Protein AF-A0A2S7U8T6-F1 (afdb_monomer_lite)

Sequence (121 aa):
MKNLSIYFSLLLTSIAVSSCSTDFPRQEVNTENLSGFIEGGNAGGIYGDAGLKITNDSIQMTDWPVSRLTTSLDILLDTTLIDKTSFTDFYTIQIENKGSLKQREFIDSLVIVLSDKGLIK

Secondary structure (DSSP, 8-state):
-HHHHHHHHHHHHHHHT---B-----EEEE-SSEEEEEEE-BTTS-TTT-EEEE-SSEEEEEEE-HHHHHHHHHHHHTS-PPB-S-TT--EEEEEEE-S---HHHHHHHHHHHHHHTTSB-

Radius of gyration: 18.14 Å; chains: 1; bounding box: 53×30×48 Å

Organism: NCBI:txid1217969

pLDDT: mean 82.95, std 14.24, range [48.56, 96.62]

Structure (mmCIF, N/CA/C/O backbone):
data_AF-A0A2S7U8T6-F1
#
_entry.id   AF-A0A2S7U8T6-F1
#
loop_
_atom_site.group_PDB
_atom_site.id
_atom_site.type_symbol
_atom_site.label_atom_id
_atom_site.label_alt_id
_atom_site.label_comp_id
_atom_site.label_asym_id
_atom_site.label_entity_id
_atom_site.label_seq_id
_atom_site.pdbx_PDB_ins_code
_atom_site.Cartn_x
_atom_site.Cartn_y
_atom_site.Cartn_z
_atom_site.occupancy
_atom_site.B_iso_or_equiv
_atom_site.auth_seq_id
_atom_site.auth_comp_id
_atom_site.auth_asym_id
_atom_site.auth_atom_id
_atom_site.pdbx_PDB_model_num
ATOM 1 N N . MET A 1 1 ? 35.024 20.871 -33.072 1.00 54.72 1 MET A N 1
ATOM 2 C CA . MET A 1 1 ? 33.579 20.569 -33.228 1.00 54.72 1 MET A CA 1
ATOM 3 C C . MET A 1 1 ? 33.204 19.113 -32.915 1.00 54.72 1 MET A C 1
ATOM 5 O O . MET A 1 1 ? 32.151 18.922 -32.329 1.00 54.72 1 MET A O 1
ATOM 9 N N . LYS A 1 2 ? 34.038 18.093 -33.203 1.00 52.94 2 LYS A N 1
ATOM 10 C CA . LYS A 1 2 ? 33.730 16.674 -32.886 1.00 52.94 2 LYS A CA 1
ATOM 11 C C . LYS A 1 2 ? 33.482 16.385 -31.394 1.00 52.94 2 LYS A C 1
ATOM 13 O O . LYS A 1 2 ? 32.538 15.682 -31.066 1.00 52.94 2 LYS A O 1
ATOM 18 N N . ASN A 1 3 ? 34.266 16.985 -30.497 1.00 55.84 3 ASN A N 1
ATOM 19 C CA . ASN A 1 3 ? 34.146 16.718 -29.057 1.00 55.84 3 ASN A CA 1
ATOM 20 C C . ASN A 1 3 ? 32.834 17.266 -28.470 1.00 55.84 3 ASN A C 1
ATOM 22 O O . ASN A 1 3 ? 32.230 16.616 -27.630 1.00 55.84 3 ASN A O 1
ATOM 26 N N . LEU A 1 4 ? 32.346 18.408 -28.969 1.00 57.19 4 LEU A N 1
ATOM 27 C CA . LEU A 1 4 ? 31.086 19.014 -28.523 1.00 57.19 4 LEU A CA 1
ATOM 28 C C . LEU A 1 4 ? 29.877 18.130 -28.872 1.00 57.19 4 LEU A C 1
ATOM 30 O O . LEU A 1 4 ? 28.978 17.983 -28.056 1.00 57.19 4 LEU A O 1
ATOM 34 N N . SER A 1 5 ? 29.900 17.480 -30.042 1.00 58.38 5 SER A N 1
ATOM 35 C CA . SER A 1 5 ? 28.866 16.525 -30.462 1.00 58.38 5 SER A CA 1
ATOM 36 C C . SER A 1 5 ? 28.828 15.276 -29.579 1.00 58.38 5 SER A C 1
ATOM 38 O O . SER A 1 5 ? 27.748 14.753 -29.335 1.00 58.38 5 SER A O 1
ATOM 40 N N . ILE A 1 6 ? 29.981 14.804 -29.089 1.00 65.88 6 ILE A N 1
ATOM 41 C CA . ILE A 1 6 ? 30.063 13.636 -28.197 1.00 65.88 6 ILE A CA 1
ATOM 42 C C . ILE A 1 6 ? 29.489 13.982 -26.821 1.00 65.88 6 ILE A C 1
ATOM 44 O O . ILE A 1 6 ? 28.655 13.238 -26.315 1.00 65.88 6 ILE A O 1
ATOM 48 N N . TYR A 1 7 ? 29.858 15.136 -26.251 1.00 68.31 7 TYR A N 1
ATOM 49 C CA . TYR A 1 7 ? 29.300 15.592 -24.973 1.00 68.31 7 TYR A CA 1
ATOM 50 C C . TYR A 1 7 ? 27.795 15.862 -25.058 1.00 68.31 7 TYR A C 1
ATOM 52 O O . TYR A 1 7 ? 27.060 15.489 -24.151 1.00 68.31 7 TYR A O 1
ATOM 60 N N . PHE A 1 8 ? 27.325 16.449 -26.163 1.00 65.00 8 PHE A N 1
ATOM 61 C CA . PHE A 1 8 ? 25.898 16.695 -26.375 1.00 65.00 8 PHE A CA 1
ATOM 62 C C . PHE A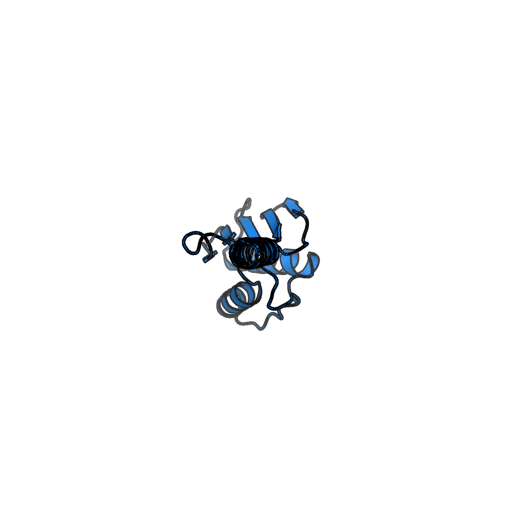 1 8 ? 25.110 15.387 -26.531 1.00 65.00 8 PHE A C 1
ATOM 64 O O . PHE A 1 8 ? 24.022 15.254 -25.978 1.00 65.00 8 PHE A O 1
ATOM 71 N N . SER A 1 9 ? 25.682 14.392 -27.217 1.00 61.59 9 SER A N 1
ATOM 72 C CA . SER A 1 9 ? 25.062 13.072 -27.366 1.00 61.59 9 SER A CA 1
ATOM 73 C C . SER A 1 9 ? 25.037 12.288 -26.047 1.00 61.59 9 SER A C 1
ATOM 75 O O . SER A 1 9 ? 24.034 11.642 -25.763 1.00 61.59 9 SER A O 1
ATOM 77 N N . LEU A 1 10 ? 26.089 12.392 -25.222 1.00 61.69 10 LEU A N 1
ATOM 78 C CA . LEU A 1 10 ? 26.145 11.811 -23.872 1.00 61.69 10 LEU A CA 1
ATOM 79 C C . LEU A 1 10 ? 25.117 12.449 -22.925 1.00 61.69 10 LEU A C 1
ATOM 81 O O . LEU A 1 10 ? 24.438 11.738 -22.181 1.00 61.69 10 LEU A O 1
ATOM 85 N N . LEU A 1 11 ? 24.955 13.774 -22.999 1.00 60.91 11 LEU A N 1
ATOM 86 C CA . LEU A 1 11 ? 23.949 14.514 -22.235 1.00 60.91 11 LEU A CA 1
ATOM 87 C C . LEU A 1 11 ? 22.524 14.087 -22.630 1.00 60.91 11 LEU A C 1
ATOM 89 O O . LEU A 1 11 ? 21.694 13.824 -21.760 1.00 60.91 11 LEU A O 1
ATOM 93 N N . LEU A 1 12 ? 22.253 13.937 -23.933 1.00 58.72 12 LEU A N 1
ATOM 94 C CA . LEU A 1 12 ? 20.948 13.481 -24.423 1.00 58.72 12 LEU A CA 1
ATOM 95 C C . LEU A 1 12 ? 20.634 12.047 -23.977 1.00 58.72 12 LEU A C 1
ATOM 97 O O . LEU A 1 12 ? 19.508 11.769 -23.570 1.00 58.72 12 LEU A O 1
ATOM 101 N N . THR A 1 13 ? 21.627 11.148 -23.994 1.00 58.69 13 THR A N 1
ATOM 102 C CA . THR A 1 13 ? 21.434 9.781 -23.490 1.00 58.69 13 THR A CA 1
ATOM 103 C C . THR A 1 13 ? 21.156 9.751 -21.994 1.00 58.69 13 THR A C 1
ATOM 105 O O . THR A 1 13 ? 20.318 8.964 -21.582 1.00 58.69 13 THR A O 1
ATOM 108 N N . SER A 1 14 ? 21.772 10.623 -21.184 1.00 56.31 14 SER A N 1
ATOM 109 C CA . SER A 1 14 ? 21.514 10.657 -19.736 1.00 56.31 14 SER A CA 1
ATOM 110 C C . SER A 1 14 ? 20.104 11.132 -19.366 1.00 56.31 14 SER A C 1
ATOM 112 O O . SER A 1 14 ? 19.552 10.661 -18.378 1.00 56.31 14 SER A O 1
ATOM 114 N N . ILE A 1 15 ? 19.493 12.002 -20.179 1.00 55.78 15 ILE A N 1
ATOM 115 C CA . ILE A 1 15 ? 18.125 12.504 -19.955 1.00 55.78 15 ILE A CA 1
ATOM 116 C C . ILE A 1 15 ? 17.075 11.444 -20.335 1.00 55.78 15 ILE A C 1
ATOM 118 O O . ILE A 1 15 ? 15.991 11.404 -19.761 1.00 55.78 15 ILE A O 1
ATOM 122 N N . ALA A 1 16 ? 17.391 10.550 -21.276 1.00 52.84 16 ALA A N 1
ATOM 123 C CA . ALA A 1 16 ? 16.471 9.496 -21.703 1.00 52.84 16 ALA A CA 1
ATOM 124 C C . ALA A 1 16 ? 16.346 8.333 -20.696 1.00 52.84 16 ALA A C 1
ATOM 126 O O . ALA A 1 16 ? 15.356 7.609 -20.738 1.00 52.84 16 ALA A O 1
ATOM 127 N N . VAL A 1 17 ? 17.314 8.144 -19.787 1.00 51.72 17 VAL A N 1
ATOM 128 C CA . VAL A 1 17 ? 17.315 7.014 -18.828 1.00 51.72 17 VAL A CA 1
ATOM 129 C C . VAL A 1 17 ? 16.599 7.325 -17.509 1.00 51.72 17 VAL A C 1
ATOM 131 O O . VAL A 1 17 ? 16.409 6.427 -16.697 1.00 51.72 17 VAL A O 1
ATOM 134 N N . SER A 1 18 ? 16.199 8.575 -17.266 1.00 51.91 18 SER A N 1
ATOM 135 C CA . SER A 1 18 ? 15.628 8.999 -15.977 1.00 51.91 18 SER A CA 1
ATOM 136 C C . SER A 1 18 ? 14.106 8.851 -15.868 1.00 51.91 18 SER A C 1
ATOM 138 O O . SER A 1 18 ? 13.536 9.191 -14.837 1.00 51.91 18 SER A O 1
ATOM 140 N N . SER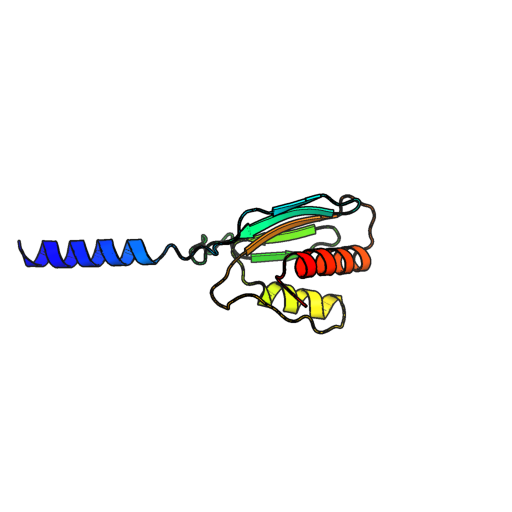 A 1 19 ? 13.432 8.338 -16.899 1.00 48.56 19 SER A N 1
ATOM 141 C CA . SER A 1 19 ? 11.989 8.064 -16.876 1.00 48.56 19 SER A CA 1
ATOM 142 C C . SER A 1 19 ? 11.713 6.629 -16.401 1.00 48.56 19 SER A C 1
ATOM 144 O O . SER A 1 19 ? 11.146 5.826 -17.139 1.00 48.56 19 SER A O 1
ATOM 146 N N . CYS A 1 20 ? 12.133 6.287 -15.181 1.00 61.34 20 CYS A N 1
ATOM 147 C CA . CYS A 1 20 ? 11.704 5.048 -14.525 1.00 61.34 20 CYS A CA 1
ATOM 148 C C . CYS A 1 20 ? 10.327 5.272 -13.887 1.00 61.34 20 CYS A C 1
ATOM 150 O O . CYS A 1 20 ? 10.225 5.627 -12.711 1.00 61.34 20 CYS A O 1
ATOM 152 N N . SER A 1 21 ? 9.272 5.099 -14.682 1.00 67.94 21 SER A N 1
ATOM 153 C CA . SER A 1 21 ? 7.912 4.920 -14.174 1.00 67.94 21 SER A CA 1
ATOM 154 C C . SER A 1 21 ? 7.624 3.436 -13.990 1.00 67.94 21 SER A C 1
ATOM 156 O O . SER A 1 21 ? 8.001 2.627 -14.841 1.00 67.94 21 SER A O 1
ATOM 158 N N . THR A 1 22 ? 6.916 3.083 -12.924 1.00 80.75 22 THR A N 1
ATOM 159 C CA . THR A 1 22 ? 6.389 1.727 -12.756 1.00 80.75 22 THR A CA 1
ATOM 160 C C . THR A 1 22 ? 5.372 1.441 -13.855 1.00 80.75 22 THR A C 1
ATOM 162 O O . THR A 1 22 ? 4.434 2.216 -14.045 1.00 80.75 22 THR A O 1
ATOM 165 N N . ASP A 1 23 ? 5.519 0.316 -14.553 1.00 83.31 23 ASP A N 1
ATOM 166 C CA . ASP A 1 23 ? 4.544 -0.150 -15.545 1.00 83.31 23 ASP A CA 1
ATOM 167 C C . ASP A 1 23 ? 3.337 -0.795 -14.842 1.00 83.31 23 ASP A C 1
ATOM 169 O O . ASP A 1 23 ? 3.138 -2.010 -14.854 1.00 83.31 23 ASP A O 1
ATOM 173 N N . PHE A 1 24 ? 2.565 0.034 -14.136 1.00 87.25 24 PHE A N 1
ATOM 174 C CA . PHE A 1 24 ? 1.322 -0.360 -13.481 1.00 87.25 24 PHE A CA 1
ATOM 175 C C . PHE A 1 24 ? 0.186 0.529 -14.003 1.00 87.25 24 PHE A C 1
ATOM 177 O O . PHE A 1 24 ? 0.158 1.729 -13.705 1.00 87.25 24 PHE A O 1
ATOM 184 N N . PRO A 1 25 ? -0.761 -0.016 -14.790 1.00 90.62 25 PRO A N 1
ATOM 185 C CA . PRO A 1 25 ? -1.852 0.779 -15.330 1.00 90.62 25 PRO A CA 1
ATOM 186 C C . PRO A 1 25 ? -2.741 1.278 -14.196 1.00 90.62 25 PRO A C 1
ATOM 188 O O . PRO A 1 25 ? -2.943 0.583 -13.202 1.00 90.62 25 PRO A O 1
ATOM 191 N N . ARG A 1 26 ? -3.321 2.465 -14.367 1.00 94.06 26 ARG A N 1
ATOM 192 C CA . ARG A 1 26 ? -4.287 3.002 -13.413 1.00 94.06 26 ARG A CA 1
ATOM 193 C C . ARG A 1 26 ? -5.458 2.039 -13.228 1.00 94.06 26 ARG A C 1
ATOM 195 O O . ARG A 1 26 ? -6.128 1.660 -14.188 1.00 94.06 26 ARG A O 1
ATOM 202 N N . GLN A 1 27 ? -5.715 1.675 -11.980 1.00 95.31 27 GLN A N 1
ATOM 203 C CA . GLN A 1 27 ? -6.832 0.842 -11.568 1.00 95.31 27 GLN A CA 1
ATOM 204 C C . GLN A 1 27 ? -7.715 1.624 -10.608 1.00 95.31 27 GLN A C 1
ATOM 206 O O . GLN A 1 27 ? -7.291 1.993 -9.514 1.00 95.31 27 GLN A O 1
ATOM 211 N N . GLU A 1 28 ? -8.958 1.845 -11.016 1.00 96.62 28 GLU A N 1
ATOM 212 C CA . GLU A 1 28 ? -9.968 2.449 -10.156 1.00 96.62 28 GLU A CA 1
ATOM 213 C C . GLU A 1 28 ? -10.379 1.464 -9.048 1.00 96.62 28 GLU A C 1
ATOM 215 O O . GLU A 1 28 ? -10.534 0.255 -9.263 1.00 96.62 28 GLU A O 1
ATOM 220 N N . VAL A 1 29 ? -10.572 2.004 -7.853 1.00 94.88 29 VAL A N 1
ATOM 221 C CA . VAL A 1 29 ? -11.123 1.342 -6.677 1.00 94.88 29 VAL A CA 1
ATOM 222 C C . VAL A 1 29 ? -12.499 1.948 -6.461 1.00 94.88 29 VAL A C 1
ATOM 224 O O . VAL A 1 29 ? -12.629 3.105 -6.079 1.00 94.88 29 VAL A O 1
ATOM 227 N N . ASN A 1 30 ? -13.543 1.176 -6.730 1.00 93.44 30 ASN A N 1
ATOM 228 C CA . ASN A 1 30 ? -14.915 1.591 -6.468 1.00 93.44 30 ASN A CA 1
ATOM 229 C C . ASN A 1 30 ? -15.658 0.411 -5.851 1.00 93.44 30 ASN A C 1
ATOM 231 O O . ASN A 1 30 ? -16.200 -0.443 -6.552 1.00 93.44 30 ASN A O 1
ATOM 235 N N . THR A 1 31 ? -15.596 0.341 -4.529 1.00 90.25 31 THR A N 1
ATOM 236 C CA . THR A 1 31 ? -16.311 -0.650 -3.720 1.00 90.25 31 THR A CA 1
ATOM 237 C C . THR A 1 31 ? -17.456 0.042 -2.985 1.00 90.25 31 THR A C 1
ATOM 239 O O . THR A 1 31 ? -17.653 1.249 -3.120 1.00 90.25 31 THR A O 1
ATOM 242 N N . GLU A 1 32 ? -18.208 -0.708 -2.182 1.00 89.50 32 GLU A N 1
ATOM 243 C CA . GLU A 1 32 ? -19.249 -0.135 -1.323 1.00 89.50 32 GLU A CA 1
ATOM 244 C C . GLU A 1 32 ? -18.695 0.933 -0.363 1.00 89.50 32 GLU A C 1
ATOM 246 O O . GLU A 1 32 ? -19.336 1.959 -0.150 1.00 89.50 32 GLU A O 1
ATOM 251 N N . ASN A 1 33 ? -17.483 0.728 0.168 1.00 90.44 33 ASN A N 1
ATOM 252 C CA . ASN A 1 33 ? -16.918 1.576 1.220 1.00 90.44 33 ASN A CA 1
ATOM 253 C C . ASN A 1 33 ? -15.714 2.418 0.784 1.00 90.44 33 ASN A C 1
ATOM 255 O O . ASN A 1 33 ? -15.396 3.402 1.446 1.00 90.44 33 ASN A O 1
ATOM 259 N N . LEU A 1 34 ? -15.036 2.046 -0.302 1.00 93.94 34 LEU A N 1
ATOM 260 C CA . LEU A 1 34 ? -13.802 2.687 -0.763 1.00 93.94 34 LEU A CA 1
ATOM 261 C C . LEU A 1 34 ? -13.955 3.249 -2.174 1.00 93.94 34 LEU A C 1
ATOM 263 O O . LEU A 1 34 ? -14.526 2.593 -3.049 1.00 93.94 34 LEU A O 1
ATOM 267 N N . SER A 1 35 ? -13.379 4.427 -2.395 1.00 95.38 35 SER A N 1
ATOM 268 C CA . SER A 1 35 ? -13.325 5.107 -3.690 1.00 95.38 35 SER A CA 1
ATOM 269 C C . SER A 1 35 ? -11.925 5.612 -3.975 1.00 95.38 35 SER A C 1
ATOM 271 O O . SER A 1 35 ? -11.239 6.025 -3.050 1.00 95.38 35 SER A O 1
ATOM 273 N N . GLY A 1 36 ? -11.514 5.629 -5.237 1.00 95.69 36 GLY A N 1
ATOM 274 C CA . GLY A 1 36 ? -10.259 6.236 -5.655 1.00 95.69 36 GLY A CA 1
ATOM 275 C C . GLY A 1 36 ? -9.516 5.377 -6.665 1.00 95.69 36 GLY A C 1
ATOM 276 O O . GLY A 1 36 ? -10.148 4.686 -7.455 1.00 95.69 36 GLY A O 1
ATOM 277 N N . PHE A 1 37 ? -8.187 5.413 -6.659 1.00 96.56 37 PHE A N 1
ATOM 278 C CA . PHE A 1 37 ? -7.368 4.732 -7.656 1.00 96.56 37 PHE A CA 1
ATOM 279 C C . PHE A 1 37 ? -5.977 4.354 -7.142 1.00 96.56 37 PHE A C 1
ATOM 281 O O . PHE A 1 37 ? -5.481 4.873 -6.139 1.00 96.56 37 PHE A O 1
ATOM 288 N N . ILE A 1 38 ? -5.348 3.450 -7.887 1.00 95.31 38 ILE A N 1
ATOM 289 C CA . ILE A 1 38 ? -3.961 3.010 -7.740 1.00 95.31 38 ILE A CA 1
ATOM 290 C C . ILE A 1 38 ? -3.331 3.058 -9.132 1.00 95.31 38 ILE A C 1
ATOM 292 O O . ILE A 1 38 ? -3.882 2.478 -10.065 1.00 95.31 38 ILE A O 1
ATOM 296 N N . GLU A 1 39 ? -2.188 3.709 -9.293 1.00 94.06 39 GLU A N 1
ATOM 297 C CA . GLU A 1 39 ? -1.448 3.751 -10.558 1.00 94.06 39 GLU A CA 1
ATOM 298 C C . GLU A 1 39 ? 0.067 3.698 -10.338 1.00 94.06 39 GLU A C 1
ATOM 300 O O . GLU A 1 39 ? 0.561 3.968 -9.239 1.00 94.06 39 GLU A O 1
ATOM 305 N N . GLY A 1 40 ? 0.803 3.327 -11.386 1.00 90.81 40 GLY A N 1
ATOM 306 C CA . GLY A 1 40 ? 2.258 3.385 -11.391 1.00 90.81 40 GLY A CA 1
ATOM 307 C C . GLY A 1 40 ? 2.742 4.825 -11.249 1.00 90.81 40 GLY A C 1
ATOM 308 O O . GLY A 1 40 ? 2.304 5.715 -11.973 1.00 90.81 40 GLY A O 1
ATOM 309 N N . GLY A 1 41 ? 3.634 5.042 -10.292 1.00 85.50 41 GLY A N 1
ATOM 310 C CA . GLY A 1 41 ? 4.294 6.315 -10.039 1.00 85.50 41 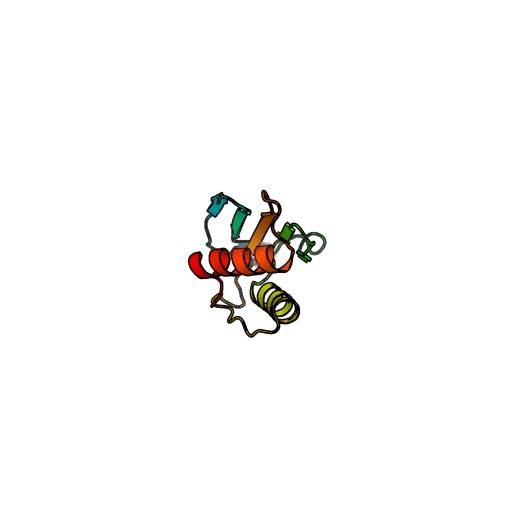GLY A CA 1
ATOM 311 C C . GLY A 1 41 ? 5.638 6.426 -10.755 1.00 85.50 41 GLY A C 1
ATOM 312 O O . GLY A 1 41 ? 6.116 5.485 -11.398 1.00 85.50 41 GLY A O 1
ATOM 313 N N . ASN A 1 42 ? 6.265 7.587 -10.623 1.00 81.38 42 ASN A N 1
ATOM 314 C CA . ASN A 1 42 ? 7.558 7.900 -11.213 1.00 81.38 42 ASN A CA 1
ATOM 315 C C . ASN A 1 42 ? 8.607 8.173 -10.129 1.00 81.38 42 ASN A C 1
ATOM 317 O O . ASN A 1 42 ? 8.443 9.065 -9.302 1.00 81.38 42 ASN A O 1
ATOM 321 N N . ALA A 1 43 ? 9.735 7.460 -10.185 1.00 68.19 43 ALA A N 1
ATOM 322 C CA . ALA A 1 43 ? 10.872 7.687 -9.288 1.00 68.19 43 ALA A CA 1
ATOM 323 C C . ALA A 1 43 ? 11.449 9.117 -9.390 1.00 68.19 43 ALA A C 1
ATOM 325 O O . ALA A 1 43 ? 12.118 9.591 -8.474 1.00 68.19 43 ALA A O 1
ATOM 326 N N . GLY A 1 44 ? 11.216 9.791 -10.522 1.00 61.16 44 GLY A N 1
ATOM 327 C CA . GLY A 1 44 ? 11.608 11.172 -10.802 1.00 61.16 44 GLY A CA 1
ATOM 328 C C . GLY A 1 44 ? 10.561 12.225 -10.431 1.00 61.16 44 GLY A C 1
ATOM 329 O O . GLY A 1 44 ? 10.682 13.359 -10.901 1.00 61.16 44 GLY A O 1
ATOM 330 N N . GLY A 1 45 ? 9.534 11.871 -9.648 1.00 56.91 45 GLY A N 1
ATOM 331 C CA . GLY A 1 45 ? 8.543 12.817 -9.134 1.00 56.91 45 GLY A CA 1
ATOM 332 C C . GLY A 1 45 ? 9.199 14.043 -8.487 1.00 56.91 45 GLY A C 1
ATOM 333 O O . GLY A 1 45 ? 10.303 13.977 -7.939 1.00 56.91 45 GLY A O 1
ATOM 334 N N . ILE A 1 46 ? 8.542 15.202 -8.578 1.00 55.88 46 ILE A N 1
ATOM 335 C CA . ILE A 1 46 ? 9.039 16.439 -7.967 1.00 55.88 46 ILE A CA 1
ATOM 336 C C . ILE A 1 46 ? 9.159 16.165 -6.463 1.00 55.88 46 ILE A C 1
ATOM 338 O O . ILE A 1 46 ? 8.151 15.928 -5.806 1.00 55.88 46 ILE A O 1
ATOM 342 N N . TYR A 1 47 ? 10.381 16.197 -5.918 1.00 50.50 47 TYR A N 1
ATOM 343 C CA . TYR A 1 47 ? 10.716 15.860 -4.520 1.00 50.50 47 TYR A CA 1
ATOM 344 C C . TYR A 1 47 ? 9.854 16.555 -3.435 1.00 50.50 47 TYR A C 1
ATOM 346 O O . TYR A 1 47 ? 9.980 16.216 -2.263 1.00 50.50 47 TYR A O 1
ATOM 354 N N . GLY A 1 48 ? 9.009 17.530 -3.792 1.00 56.06 48 GLY A N 1
ATOM 355 C CA . GLY A 1 48 ? 8.063 18.199 -2.895 1.00 56.06 48 GLY A CA 1
ATOM 356 C C . GLY A 1 48 ? 6.664 17.573 -2.809 1.00 56.06 48 GLY A C 1
ATOM 357 O O . GLY A 1 48 ? 6.006 17.777 -1.793 1.00 56.06 48 GLY A O 1
ATOM 358 N N . ASP A 1 49 ? 6.228 16.808 -3.817 1.00 64.62 49 ASP A N 1
ATOM 359 C CA . ASP A 1 49 ? 4.875 16.220 -3.872 1.00 64.62 49 ASP A CA 1
ATOM 360 C C . ASP A 1 49 ? 4.867 14.714 -3.565 1.00 64.62 49 ASP A C 1
ATOM 362 O O . ASP A 1 49 ? 3.812 14.136 -3.295 1.00 64.62 49 ASP A O 1
ATOM 366 N N . ALA A 1 50 ? 6.045 14.081 -3.578 1.00 76.50 50 ALA A N 1
ATOM 367 C CA . ALA A 1 50 ? 6.219 12.684 -3.218 1.00 76.50 50 ALA A CA 1
ATOM 368 C C . ALA A 1 50 ? 6.043 12.493 -1.704 1.00 76.50 50 ALA A C 1
ATOM 370 O O . ALA A 1 50 ? 6.683 13.169 -0.892 1.00 76.50 50 ALA A O 1
ATOM 371 N N . GLY A 1 51 ? 5.186 11.558 -1.306 1.00 83.56 51 GLY A N 1
ATOM 372 C CA . GLY A 1 51 ? 4.936 11.322 0.109 1.00 83.56 51 GLY A CA 1
ATOM 373 C C . GLY A 1 51 ? 3.768 10.395 0.388 1.00 83.56 51 GLY A C 1
ATOM 374 O O . GLY A 1 51 ? 3.067 9.948 -0.516 1.00 83.56 51 GLY A O 1
ATOM 375 N N . LEU A 1 52 ? 3.573 10.119 1.677 1.00 87.62 52 LEU A N 1
ATOM 376 C CA . LEU A 1 52 ? 2.483 9.313 2.211 1.00 87.62 52 LEU A CA 1
ATOM 377 C C . LEU A 1 52 ? 1.751 10.115 3.287 1.00 87.62 52 LEU A C 1
ATOM 379 O O . LEU A 1 52 ? 2.347 10.540 4.278 1.00 87.62 52 LEU A O 1
ATOM 383 N N . LYS A 1 53 ? 0.446 10.282 3.105 1.00 90.62 53 LYS A N 1
ATOM 384 C CA . LYS A 1 53 ? -0.472 10.883 4.065 1.00 90.62 53 LYS A CA 1
ATOM 385 C C . LYS A 1 53 ? -1.606 9.903 4.332 1.00 90.62 53 LYS A C 1
ATOM 387 O O . LYS A 1 53 ? -2.332 9.527 3.418 1.00 90.62 53 LYS A O 1
ATOM 392 N N . ILE A 1 54 ? -1.763 9.519 5.594 1.00 86.38 54 ILE A N 1
ATOM 393 C CA . ILE A 1 54 ? -2.864 8.675 6.061 1.00 86.38 54 ILE A CA 1
ATOM 394 C C . ILE A 1 54 ? -3.696 9.512 7.030 1.00 86.38 54 ILE A C 1
ATOM 396 O O . ILE A 1 54 ? -3.170 10.039 8.013 1.00 86.38 54 ILE A O 1
ATOM 400 N N . THR A 1 55 ? -4.981 9.667 6.733 1.00 86.75 55 THR A N 1
ATOM 401 C CA . THR A 1 55 ? -5.979 10.260 7.631 1.00 86.75 55 THR A CA 1
ATOM 402 C C . THR A 1 55 ? -6.927 9.169 8.132 1.00 86.75 55 THR A C 1
ATOM 404 O O . THR A 1 55 ? -6.761 7.989 7.827 1.00 86.75 55 THR A O 1
ATOM 407 N N . ASN A 1 56 ? -7.924 9.537 8.939 1.00 81.81 56 ASN A N 1
ATOM 408 C CA . ASN A 1 56 ? -8.911 8.573 9.440 1.00 81.81 56 ASN A CA 1
ATOM 409 C C . ASN A 1 56 ? -9.812 8.003 8.332 1.00 81.81 56 ASN A C 1
ATOM 411 O O . ASN A 1 56 ? -10.418 6.951 8.512 1.00 81.81 56 ASN A O 1
ATOM 415 N N . ASP A 1 57 ? -9.920 8.727 7.225 1.00 88.00 57 ASP A N 1
ATOM 416 C CA . ASP A 1 57 ? -10.886 8.545 6.149 1.00 88.00 57 ASP A CA 1
ATOM 417 C C . ASP A 1 57 ? -10.237 8.487 4.763 1.00 88.00 57 ASP A C 1
ATOM 419 O O . ASP A 1 57 ? -10.939 8.316 3.776 1.00 88.00 57 ASP A O 1
ATOM 423 N N . SER A 1 58 ? -8.919 8.638 4.647 1.00 91.88 58 SER A N 1
ATOM 424 C CA . SER A 1 58 ? -8.256 8.586 3.350 1.00 91.88 58 SER A CA 1
ATOM 425 C C . SER A 1 58 ? -6.794 8.187 3.456 1.00 91.88 58 SER A C 1
ATOM 427 O O . SER A 1 58 ? -6.133 8.352 4.485 1.00 91.88 58 SER A O 1
ATOM 429 N N . ILE A 1 59 ? -6.279 7.691 2.343 1.00 93.81 59 ILE A N 1
ATOM 430 C CA . ILE A 1 59 ? -4.863 7.553 2.080 1.00 93.81 59 ILE A CA 1
ATOM 431 C C . ILE A 1 59 ? -4.539 8.279 0.782 1.00 93.81 59 ILE A C 1
ATOM 433 O O . ILE A 1 59 ? -5.190 8.084 -0.244 1.00 93.81 59 ILE A O 1
ATOM 437 N N . GLN A 1 60 ? -3.496 9.094 0.840 1.00 94.25 60 GLN A N 1
ATOM 438 C CA . GLN A 1 60 ? -2.887 9.713 -0.319 1.00 94.25 60 GLN A CA 1
ATOM 439 C C . GLN A 1 60 ? -1.398 9.391 -0.305 1.00 94.25 60 GLN A C 1
ATOM 441 O O . GLN A 1 60 ? -0.668 9.760 0.613 1.00 94.25 60 GLN A O 1
ATOM 446 N N . MET A 1 61 ? -0.962 8.689 -1.334 1.00 92.75 61 MET A N 1
ATOM 447 C CA . MET A 1 61 ? 0.418 8.358 -1.610 1.00 92.75 61 MET A CA 1
ATOM 448 C C . MET A 1 61 ? 0.719 8.810 -3.032 1.00 92.75 61 MET A C 1
ATOM 450 O O . MET A 1 61 ? -0.053 8.503 -3.936 1.00 92.75 61 MET A O 1
ATOM 454 N N . THR A 1 62 ? 1.811 9.533 -3.230 1.00 92.19 62 THR A N 1
ATOM 455 C CA . THR A 1 62 ? 2.220 10.022 -4.552 1.00 92.19 62 THR A CA 1
ATOM 456 C C . THR A 1 62 ? 3.660 9.615 -4.776 1.00 92.19 62 THR A C 1
ATOM 458 O O . THR A 1 62 ? 4.500 9.925 -3.929 1.00 92.19 62 THR A O 1
ATOM 461 N N . ASP A 1 63 ? 3.927 8.930 -5.890 1.00 89.06 63 ASP A N 1
ATOM 462 C CA . ASP A 1 63 ? 5.273 8.542 -6.323 1.00 89.06 63 ASP A CA 1
ATOM 463 C C . ASP A 1 63 ? 6.130 7.982 -5.176 1.00 89.06 63 ASP A C 1
ATOM 465 O O . ASP A 1 63 ? 7.248 8.432 -4.915 1.00 89.06 63 ASP A O 1
ATOM 469 N N . TRP A 1 64 ? 5.580 7.008 -4.443 1.00 89.06 64 TRP A N 1
ATOM 470 C CA . TRP A 1 64 ? 6.209 6.459 -3.238 1.00 89.06 64 TRP A CA 1
ATOM 471 C C . TRP A 1 64 ? 6.265 4.924 -3.281 1.00 89.06 64 TRP A C 1
ATOM 473 O O . TRP A 1 64 ? 5.376 4.302 -3.871 1.00 89.06 64 TRP A O 1
ATOM 483 N N . PRO A 1 65 ? 7.279 4.281 -2.672 1.00 90.19 65 PRO A N 1
ATOM 484 C CA . PRO A 1 65 ? 7.369 2.824 -2.650 1.00 90.19 65 PRO A CA 1
ATOM 485 C C . PRO A 1 65 ? 6.362 2.202 -1.670 1.00 90.19 65 PRO A C 1
ATOM 487 O O . PRO A 1 65 ? 6.149 2.716 -0.564 1.00 90.19 65 PRO A O 1
ATOM 490 N N . VAL A 1 66 ? 5.800 1.043 -2.036 1.00 91.56 66 VAL A N 1
ATOM 491 C CA . VAL A 1 66 ? 4.796 0.327 -1.221 1.00 91.56 66 VAL A CA 1
ATOM 492 C C . VAL A 1 66 ? 5.359 -0.118 0.132 1.00 91.56 66 VAL A C 1
ATOM 494 O O . VAL A 1 66 ? 4.640 -0.060 1.124 1.00 91.56 66 VAL A O 1
ATOM 497 N N . SER A 1 67 ? 6.653 -0.429 0.237 1.00 90.81 67 SER A N 1
ATOM 498 C CA . SER A 1 67 ? 7.329 -0.730 1.516 1.00 90.81 67 SER A CA 1
ATOM 499 C C . SER A 1 67 ? 7.119 0.315 2.625 1.00 90.81 67 SER A C 1
ATOM 501 O O . SER A 1 67 ? 7.087 -0.004 3.817 1.00 90.81 67 SER A O 1
ATOM 503 N N . ARG A 1 68 ? 6.977 1.595 2.266 1.00 89.50 68 ARG A N 1
ATOM 504 C CA . ARG A 1 68 ? 6.718 2.674 3.234 1.00 89.50 68 ARG A CA 1
ATOM 505 C C . ARG A 1 68 ? 5.259 2.708 3.667 1.00 89.50 68 ARG A C 1
ATOM 507 O O . ARG A 1 68 ? 4.971 3.026 4.824 1.00 89.50 68 ARG A O 1
ATOM 514 N N . LEU A 1 69 ? 4.364 2.361 2.745 1.00 91.25 69 LEU A N 1
ATOM 515 C CA . LEU A 1 69 ? 2.959 2.151 3.042 1.00 91.25 69 LEU A CA 1
ATOM 516 C C . LEU A 1 69 ? 2.784 0.959 3.985 1.00 91.25 69 LEU A C 1
ATOM 518 O O . LEU A 1 69 ? 2.217 1.147 5.056 1.00 91.25 69 LEU A O 1
ATOM 522 N N . THR A 1 70 ? 3.337 -0.215 3.664 1.00 92.31 70 THR A N 1
ATOM 523 C CA . THR A 1 70 ? 3.232 -1.410 4.525 1.00 92.31 70 THR A CA 1
ATOM 524 C C . THR A 1 70 ? 3.752 -1.142 5.931 1.00 92.31 70 THR A C 1
ATOM 526 O O . THR A 1 70 ? 3.033 -1.404 6.883 1.00 92.31 70 THR A O 1
ATOM 529 N N . THR A 1 71 ? 4.907 -0.481 6.074 1.00 91.25 71 THR A N 1
ATOM 530 C CA . THR A 1 71 ? 5.443 -0.088 7.394 1.00 91.25 71 THR A CA 1
ATOM 531 C C . THR A 1 71 ? 4.446 0.754 8.202 1.00 91.25 71 THR A C 1
ATOM 533 O O . THR A 1 71 ? 4.315 0.587 9.412 1.00 91.25 71 THR A O 1
ATOM 536 N N . SER A 1 72 ? 3.744 1.682 7.547 1.00 90.44 72 SER A N 1
ATOM 537 C CA . SER A 1 72 ? 2.762 2.541 8.218 1.00 90.44 72 SER A CA 1
ATOM 538 C C . SER A 1 72 ? 1.495 1.770 8.588 1.00 90.44 72 SER A C 1
ATOM 540 O O . SER A 1 72 ? 0.942 1.980 9.666 1.00 90.44 72 SER A O 1
ATOM 542 N N . LEU A 1 73 ? 1.047 0.860 7.720 1.00 91.44 73 LEU A N 1
ATOM 543 C CA . LEU A 1 73 ? -0.110 0.005 7.979 1.00 91.44 73 LEU A CA 1
ATOM 544 C C . LEU A 1 73 ? 0.172 -1.021 9.083 1.00 91.44 73 LEU A C 1
ATOM 546 O O . LEU A 1 73 ? -0.693 -1.223 9.927 1.00 91.44 73 LEU A O 1
ATOM 550 N N . ASP A 1 74 ? 1.376 -1.590 9.142 1.00 91.81 74 ASP A N 1
ATOM 551 C CA . ASP A 1 74 ? 1.815 -2.516 10.195 1.00 91.81 74 ASP A CA 1
ATOM 552 C C . ASP A 1 74 ? 1.668 -1.901 11.585 1.00 91.81 74 ASP A C 1
ATOM 554 O O . ASP A 1 74 ? 1.111 -2.523 12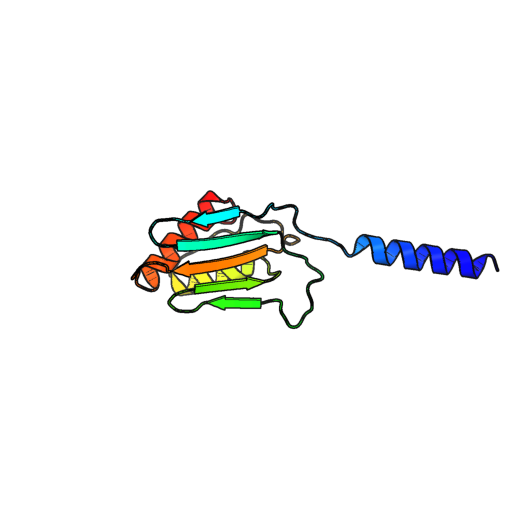.488 1.00 91.81 74 ASP A O 1
ATOM 558 N N . ILE A 1 75 ? 2.091 -0.641 11.735 1.00 88.38 75 ILE A N 1
ATOM 559 C CA . ILE A 1 75 ? 1.971 0.114 12.989 1.00 88.38 75 ILE A CA 1
ATOM 560 C C . ILE A 1 75 ? 0.500 0.334 13.363 1.00 88.38 75 ILE A C 1
ATOM 562 O O . ILE A 1 75 ? 0.139 0.235 14.534 1.00 88.38 75 ILE A O 1
ATOM 566 N N . LEU A 1 76 ? -0.358 0.644 12.386 1.00 87.62 76 LEU A N 1
ATOM 567 C CA . LEU A 1 76 ? -1.782 0.900 12.631 1.00 87.62 76 LEU A CA 1
ATOM 568 C C . LEU A 1 76 ? -2.578 -0.385 12.895 1.00 87.62 76 LEU A C 1
ATOM 570 O O . LEU A 1 76 ? -3.594 -0.358 13.598 1.00 87.62 76 LEU A O 1
ATOM 574 N N . LEU A 1 77 ? -2.139 -1.502 12.316 1.00 88.31 77 LEU A N 1
ATOM 575 C CA . LEU A 1 77 ? -2.819 -2.786 12.403 1.00 88.31 77 LEU A CA 1
ATOM 576 C C . LEU A 1 77 ? -2.288 -3.697 13.512 1.00 88.31 77 LEU A C 1
ATOM 578 O O . LEU A 1 77 ? -2.999 -4.638 13.877 1.00 88.31 77 LEU A O 1
ATOM 582 N N . ASP A 1 78 ? -1.105 -3.398 14.051 1.00 88.69 78 ASP A N 1
ATOM 583 C CA . ASP A 1 78 ? -0.322 -4.289 14.915 1.00 88.69 78 ASP A CA 1
ATOM 584 C C . ASP A 1 78 ? -0.102 -5.655 14.237 1.00 88.69 78 ASP A C 1
ATOM 586 O O . ASP A 1 78 ? -0.450 -6.719 14.752 1.00 88.69 78 ASP A O 1
ATOM 590 N N . THR A 1 79 ? 0.380 -5.613 12.990 1.00 87.19 79 THR A N 1
ATOM 591 C CA . THR A 1 79 ? 0.592 -6.799 12.146 1.00 87.19 79 THR A CA 1
ATOM 592 C C . THR A 1 79 ? 1.860 -6.675 11.299 1.00 87.19 79 THR A C 1
ATOM 594 O O . THR A 1 79 ? 2.595 -5.698 11.415 1.00 87.19 79 THR A O 1
ATOM 597 N N . THR A 1 80 ? 2.149 -7.688 10.482 1.00 90.81 80 THR A N 1
ATOM 598 C CA . THR A 1 80 ? 3.270 -7.678 9.534 1.00 90.81 80 THR A CA 1
ATOM 599 C C . THR A 1 80 ? 2.758 -7.971 8.131 1.00 90.81 80 THR A C 1
ATOM 601 O O . THR A 1 80 ? 2.450 -9.119 7.806 1.00 90.81 80 THR A O 1
ATOM 604 N N . LEU A 1 81 ? 2.689 -6.928 7.311 1.00 91.62 81 LEU A N 1
ATOM 605 C CA . LEU A 1 81 ? 2.358 -6.976 5.896 1.00 91.62 81 LEU A CA 1
ATOM 606 C C . LEU A 1 81 ? 3.635 -7.100 5.067 1.00 91.62 81 LEU A C 1
ATOM 608 O O . LEU A 1 81 ? 4.668 -6.486 5.343 1.00 91.62 81 LEU A O 1
ATOM 612 N N . ILE A 1 82 ? 3.560 -7.885 4.003 1.00 92.75 82 ILE A N 1
ATOM 613 C CA . ILE A 1 82 ? 4.686 -8.154 3.115 1.00 92.75 82 ILE A CA 1
ATOM 614 C C . ILE A 1 82 ? 4.507 -7.337 1.836 1.00 92.75 82 ILE A C 1
ATOM 616 O O . ILE A 1 82 ? 3.538 -7.534 1.107 1.00 92.75 82 ILE A O 1
ATOM 620 N N . ASP A 1 83 ? 5.462 -6.455 1.539 1.00 92.25 83 ASP A N 1
ATOM 621 C CA . ASP A 1 83 ? 5.561 -5.775 0.241 1.00 92.25 83 ASP A CA 1
ATOM 622 C C . ASP A 1 83 ? 5.913 -6.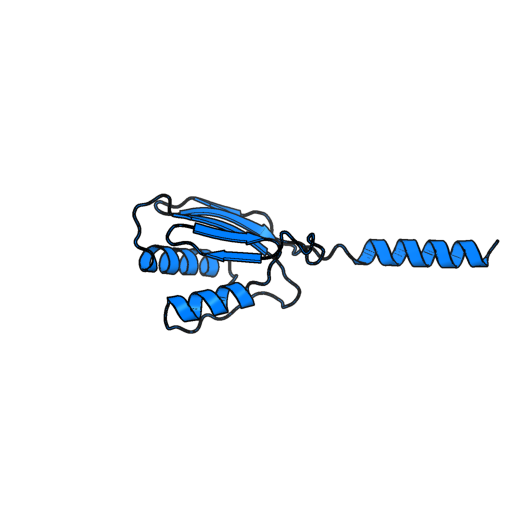790 -0.862 1.00 92.25 83 ASP A C 1
ATOM 624 O O . ASP A 1 83 ? 6.858 -7.573 -0.721 1.00 92.25 83 ASP A O 1
ATOM 628 N N . LYS A 1 84 ? 5.136 -6.799 -1.950 1.00 92.81 84 LYS A N 1
ATOM 629 C CA . LYS A 1 84 ? 5.359 -7.655 -3.128 1.00 92.81 84 LYS A CA 1
ATOM 630 C C . LYS A 1 84 ? 5.965 -6.914 -4.321 1.00 92.81 84 LYS A C 1
ATOM 632 O O . LYS A 1 84 ? 6.214 -7.540 -5.352 1.00 92.81 84 LYS A O 1
ATOM 637 N N . THR A 1 85 ? 6.161 -5.607 -4.211 1.00 88.44 85 THR A N 1
ATOM 638 C CA . THR A 1 85 ? 6.647 -4.758 -5.301 1.00 88.44 85 THR A CA 1
ATOM 639 C C . THR A 1 85 ? 8.175 -4.744 -5.368 1.00 88.44 85 THR A C 1
ATOM 641 O O . THR A 1 85 ? 8.862 -5.135 -4.418 1.00 88.44 85 THR A O 1
ATOM 644 N N . SER A 1 86 ? 8.738 -4.340 -6.512 1.00 85.12 86 SER A N 1
ATOM 645 C CA . SER A 1 86 ? 10.183 -4.123 -6.608 1.00 85.12 86 SER A CA 1
ATOM 646 C C . SER A 1 86 ? 10.574 -2.853 -5.854 1.00 85.12 86 SER A C 1
ATOM 648 O O . SER A 1 86 ? 9.832 -1.877 -5.815 1.00 85.12 86 SER A O 1
ATOM 650 N N . PHE A 1 87 ? 11.803 -2.809 -5.337 1.00 75.88 87 PHE A N 1
ATOM 651 C CA . PHE A 1 87 ? 12.365 -1.606 -4.711 1.00 75.88 87 PHE A CA 1
ATOM 652 C C . PHE A 1 87 ? 12.386 -0.384 -5.651 1.00 75.88 87 PHE A C 1
ATOM 654 O O . PHE A 1 87 ? 12.407 0.756 -5.194 1.00 75.88 87 PHE A O 1
ATOM 661 N N . THR A 1 88 ? 12.411 -0.620 -6.963 1.00 79.00 88 THR A N 1
ATOM 662 C CA . THR A 1 88 ? 12.389 0.424 -7.995 1.00 79.00 88 THR A CA 1
ATOM 663 C C . THR A 1 88 ? 10.987 0.904 -8.351 1.00 79.00 88 THR A C 1
ATOM 665 O O . THR A 1 88 ? 10.875 1.849 -9.129 1.00 79.00 88 THR A O 1
ATOM 668 N N . ASP A 1 89 ? 9.945 0.259 -7.826 1.00 86.44 89 ASP A N 1
ATOM 669 C CA . ASP A 1 89 ? 8.568 0.553 -8.192 1.00 86.44 89 ASP A CA 1
ATOM 670 C C . ASP A 1 89 ? 7.981 1.597 -7.241 1.00 86.44 89 ASP A C 1
ATOM 672 O O . ASP A 1 89 ? 7.922 1.431 -6.020 1.00 86.44 89 ASP A O 1
ATOM 676 N N . PHE A 1 90 ? 7.507 2.683 -7.832 1.00 90.38 90 PHE A N 1
ATOM 677 C CA . PHE A 1 90 ? 6.785 3.755 -7.165 1.00 90.38 90 PHE A CA 1
ATOM 678 C C . PHE A 1 90 ? 5.315 3.694 -7.557 1.00 90.38 90 PHE A C 1
ATOM 680 O O . PHE A 1 90 ? 4.979 3.263 -8.662 1.00 90.38 90 PHE A O 1
ATOM 687 N N . TYR A 1 91 ? 4.436 4.121 -6.659 1.00 92.06 91 TYR A N 1
ATOM 688 C CA . TYR A 1 91 ? 2.996 4.093 -6.879 1.00 92.06 91 TYR A CA 1
ATOM 689 C C . TYR A 1 91 ? 2.359 5.391 -6.409 1.00 92.06 91 TYR A C 1
ATOM 691 O O . TYR A 1 91 ? 2.784 5.989 -5.415 1.00 92.06 91 TYR A O 1
ATOM 699 N N . THR A 1 92 ? 1.292 5.770 -7.103 1.00 93.25 92 THR A N 1
ATOM 700 C CA . THR A 1 92 ? 0.367 6.811 -6.672 1.00 93.25 92 THR A CA 1
ATOM 701 C C . THR A 1 92 ? -0.951 6.145 -6.298 1.00 93.25 92 THR A C 1
ATOM 703 O O . THR A 1 92 ? -1.577 5.462 -7.107 1.00 93.25 92 THR A O 1
ATOM 706 N N . ILE A 1 93 ? -1.347 6.301 -5.038 1.00 94.69 93 ILE A N 1
ATOM 707 C CA . ILE A 1 93 ? -2.542 5.698 -4.450 1.00 94.69 93 ILE A CA 1
ATOM 708 C C . ILE A 1 93 ? -3.349 6.810 -3.808 1.00 94.69 93 ILE A C 1
ATOM 710 O O . ILE A 1 93 ? -2.872 7.487 -2.902 1.00 94.69 93 ILE A O 1
ATOM 714 N N . GLN A 1 94 ? -4.586 6.983 -4.247 1.00 95.88 94 GLN A N 1
ATOM 715 C CA . GLN A 1 94 ? -5.531 7.885 -3.602 1.00 95.88 94 GLN A CA 1
ATOM 716 C C . GLN A 1 94 ? -6.787 7.089 -3.338 1.00 95.88 94 GLN A C 1
ATOM 718 O O . GLN A 1 94 ? -7.466 6.718 -4.287 1.00 95.88 94 GLN A O 1
ATOM 723 N N . ILE A 1 95 ? -7.059 6.771 -2.077 1.00 95.62 95 ILE A N 1
ATOM 724 C CA . ILE A 1 95 ? -8.245 6.009 -1.691 1.00 95.62 95 ILE A CA 1
ATOM 725 C C . ILE A 1 95 ? -8.897 6.701 -0.503 1.00 95.62 95 ILE A C 1
ATOM 727 O O . ILE A 1 95 ? -8.256 6.956 0.511 1.00 95.62 95 ILE A O 1
ATOM 731 N N . GLU A 1 96 ? -10.184 6.977 -0.626 1.00 94.94 96 GLU A N 1
ATOM 732 C CA . GLU A 1 96 ? -11.024 7.563 0.408 1.00 94.94 96 GLU A CA 1
ATOM 733 C C . GLU A 1 96 ? -12.067 6.555 0.901 1.00 94.94 96 GLU A C 1
ATOM 735 O O . GLU A 1 96 ? -12.536 5.674 0.171 1.00 94.94 96 GLU A O 1
ATOM 740 N N . ASN A 1 97 ? -12.440 6.712 2.162 1.00 93.12 97 ASN A N 1
ATOM 741 C CA . ASN A 1 97 ? -13.554 6.058 2.814 1.00 93.12 97 ASN A CA 1
ATOM 742 C C . ASN A 1 97 ? -14.844 6.762 2.373 1.00 93.12 97 ASN A C 1
ATOM 744 O O . ASN A 1 97 ? -15.225 7.795 2.917 1.00 93.12 97 ASN A O 1
ATOM 748 N N . LYS A 1 98 ? -15.510 6.202 1.361 1.00 88.88 98 LYS A N 1
ATOM 749 C CA . LYS A 1 98 ? -16.854 6.623 0.935 1.00 88.88 98 LYS A CA 1
ATOM 750 C C . LYS A 1 98 ? -17.910 6.328 1.998 1.00 88.88 98 LYS A C 1
ATOM 752 O O . LYS A 1 98 ? -18.955 6.975 2.028 1.00 88.88 98 LYS A O 1
ATOM 757 N N . GLY A 1 99 ? -17.665 5.297 2.802 1.00 73.69 99 GLY A N 1
ATOM 758 C CA . GLY A 1 99 ? -18.572 4.834 3.838 1.00 73.69 99 GLY A CA 1
ATOM 759 C C . GLY A 1 99 ? -18.393 5.569 5.165 1.00 73.69 99 GLY A C 1
ATOM 760 O O . GLY A 1 99 ? -17.674 6.553 5.301 1.00 73.69 99 GLY A O 1
ATOM 761 N N . SER A 1 100 ? -19.058 5.044 6.191 1.00 80.69 100 SER A N 1
ATOM 762 C CA . SER A 1 100 ? -18.843 5.431 7.591 1.00 80.69 100 SER A CA 1
ATOM 763 C C . SER A 1 100 ? -17.968 4.406 8.317 1.00 80.69 100 SER A C 1
ATOM 765 O O . SER A 1 100 ? -18.191 4.140 9.499 1.00 80.69 100 SER A O 1
ATOM 767 N N . LEU A 1 101 ? -17.012 3.789 7.605 1.00 89.62 101 LEU A N 1
ATOM 768 C CA . LEU 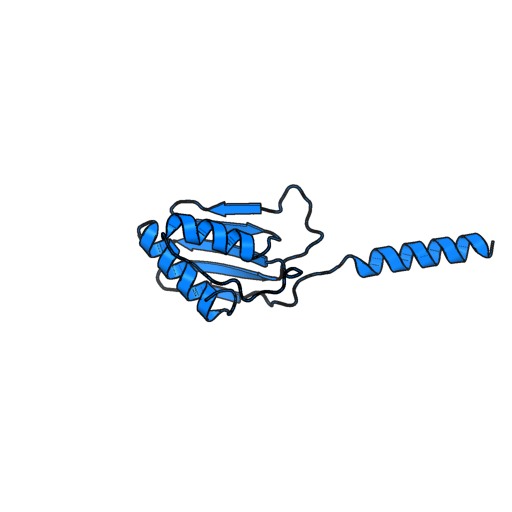A 1 101 ? -16.101 2.830 8.227 1.00 89.62 101 LEU A CA 1
ATOM 769 C C . LEU A 1 101 ? -15.280 3.529 9.305 1.00 89.62 101 LEU A C 1
ATOM 771 O O . LEU A 1 101 ? -14.814 4.658 9.124 1.00 89.62 101 LEU A O 1
ATOM 775 N N . LYS A 1 102 ? -15.068 2.841 10.423 1.00 90.75 102 LYS A N 1
ATOM 776 C CA . LYS A 1 102 ? -14.097 3.289 11.422 1.00 90.75 102 LYS A CA 1
ATOM 777 C C . LYS A 1 102 ? -12.688 3.157 10.854 1.00 90.75 102 LYS A C 1
ATOM 779 O O . LYS A 1 102 ? -12.443 2.346 9.968 1.00 90.75 102 LYS A O 1
ATOM 784 N N . GLN A 1 103 ? -11.737 3.886 11.435 1.00 86.75 103 GLN A N 1
ATOM 785 C CA . GLN A 1 103 ? -10.342 3.895 10.980 1.00 86.75 103 GLN A CA 1
ATOM 786 C C . GLN A 1 103 ? -9.763 2.482 10.790 1.00 86.75 103 GLN A C 1
ATOM 788 O O . GLN A 1 103 ? -9.144 2.211 9.769 1.00 86.75 103 GLN A O 1
ATOM 793 N N . ARG A 1 104 ? -10.003 1.557 11.732 1.00 89.69 104 ARG A N 1
ATOM 794 C CA . ARG A 1 104 ? -9.520 0.173 11.612 1.00 89.69 104 ARG A CA 1
ATOM 795 C C . ARG A 1 104 ? -10.150 -0.568 10.429 1.00 89.69 104 ARG A C 1
ATOM 797 O O . ARG A 1 104 ? -9.429 -1.164 9.646 1.00 89.69 104 ARG A O 1
ATOM 804 N N . GLU A 1 105 ? -11.467 -0.471 10.273 1.00 91.62 105 GLU A N 1
ATOM 805 C CA . GLU A 1 105 ? -12.215 -1.116 9.184 1.00 91.62 105 GLU A CA 1
ATOM 806 C C . GLU A 1 105 ? -11.821 -0.549 7.812 1.00 91.62 105 GLU A C 1
ATOM 808 O O . GLU A 1 105 ? -11.726 -1.294 6.835 1.00 91.62 105 GLU A O 1
ATOM 813 N N . PHE A 1 106 ? -11.557 0.760 7.740 1.00 92.56 106 PHE A N 1
ATOM 814 C CA . PHE A 1 106 ? -11.012 1.414 6.553 1.00 92.56 106 PHE A CA 1
ATOM 815 C C . PHE A 1 106 ? -9.646 0.830 6.185 1.00 92.56 106 PHE A C 1
ATOM 817 O O . PHE A 1 106 ? -9.442 0.443 5.036 1.00 92.56 106 PHE A O 1
ATOM 824 N N . ILE A 1 107 ? -8.736 0.713 7.157 1.00 91.94 107 ILE A N 1
ATOM 825 C CA . ILE A 1 107 ? -7.395 0.175 6.914 1.00 91.94 107 ILE A CA 1
ATOM 826 C C . ILE A 1 107 ? -7.451 -1.312 6.539 1.00 91.94 107 ILE A C 1
ATOM 828 O O . ILE A 1 107 ? -6.779 -1.716 5.594 1.00 91.94 107 ILE A O 1
ATOM 832 N N . ASP A 1 108 ? -8.273 -2.118 7.211 1.00 92.69 108 ASP A N 1
ATOM 833 C CA . ASP A 1 108 ? -8.449 -3.534 6.865 1.00 92.69 108 ASP A CA 1
ATOM 834 C C . ASP A 1 108 ? -8.998 -3.682 5.429 1.00 92.69 108 ASP A C 1
ATOM 836 O O . ASP A 1 108 ? -8.493 -4.481 4.638 1.00 92.69 108 ASP A O 1
ATOM 840 N N . SER A 1 109 ? -9.978 -2.852 5.047 1.00 92.62 109 SER A N 1
ATOM 841 C CA . SER A 1 109 ? -10.528 -2.828 3.681 1.00 92.62 109 SER A CA 1
ATOM 842 C C . SER A 1 109 ? -9.485 -2.388 2.650 1.00 92.62 109 SER A C 1
ATOM 844 O O . SER A 1 109 ? -9.413 -2.950 1.556 1.00 92.62 109 SER A O 1
ATOM 846 N N . LEU A 1 110 ? -8.651 -1.404 2.999 1.00 93.81 110 LEU A N 1
ATOM 847 C CA . LEU A 1 110 ? -7.535 -0.957 2.172 1.00 93.81 110 LEU A CA 1
ATOM 848 C C . LEU A 1 110 ? -6.527 -2.093 1.952 1.00 93.81 110 LEU A C 1
ATOM 850 O O . LEU A 1 110 ? -6.114 -2.317 0.817 1.00 93.81 110 LEU A O 1
ATOM 854 N N . VAL A 1 111 ? -6.171 -2.844 3.000 1.00 94.31 111 VAL A N 1
ATOM 855 C CA . VAL A 1 111 ? -5.252 -3.989 2.895 1.00 94.31 111 VAL A CA 1
ATOM 856 C C . VAL A 1 111 ? -5.788 -5.054 1.942 1.00 94.31 111 VAL A C 1
ATOM 858 O O . VAL A 1 111 ? -5.031 -5.559 1.112 1.00 94.31 111 VAL A O 1
ATOM 861 N N . ILE A 1 112 ? -7.088 -5.354 2.002 1.00 94.81 112 ILE A N 1
ATOM 862 C CA . ILE A 1 112 ? -7.727 -6.300 1.075 1.00 94.81 112 ILE A CA 1
ATOM 863 C C . ILE A 1 112 ? -7.573 -5.815 -0.370 1.00 94.81 112 ILE A C 1
ATOM 865 O O . ILE A 1 112 ? -7.077 -6.562 -1.210 1.00 94.81 112 ILE A O 1
ATOM 869 N N . VAL A 1 113 ? -7.901 -4.548 -0.651 1.00 95.06 113 VAL A N 1
ATOM 870 C CA . VAL A 1 113 ? -7.755 -3.975 -2.000 1.00 95.06 113 VAL A CA 1
ATOM 871 C C . VAL A 1 113 ? -6.306 -4.048 -2.487 1.00 95.06 113 VAL A C 1
ATOM 873 O O . VAL A 1 113 ? -6.057 -4.476 -3.612 1.00 95.06 113 VAL A O 1
ATOM 876 N N . LEU A 1 114 ? -5.335 -3.663 -1.655 1.00 94.62 114 LEU A N 1
ATOM 877 C CA . LEU A 1 114 ? -3.913 -3.698 -2.017 1.00 94.62 114 LEU A CA 1
ATOM 878 C C . LEU A 1 114 ? -3.414 -5.133 -2.260 1.00 94.62 114 LEU A C 1
ATOM 880 O O . LEU A 1 114 ? -2.606 -5.360 -3.165 1.00 94.62 114 LEU A O 1
ATOM 884 N N . SER A 1 115 ? -3.905 -6.103 -1.484 1.00 94.62 115 SER A N 1
ATOM 885 C CA . SER A 1 115 ? -3.593 -7.527 -1.651 1.00 94.62 115 SER A CA 1
ATOM 886 C C . SER A 1 115 ? -4.178 -8.083 -2.952 1.00 94.62 115 SER A C 1
ATOM 888 O O . SER A 1 115 ? -3.460 -8.734 -3.716 1.00 94.62 115 SER A O 1
ATOM 890 N N . ASP A 1 116 ? -5.430 -7.736 -3.271 1.00 94.25 116 ASP A N 1
ATOM 891 C CA . ASP A 1 116 ? -6.106 -8.106 -4.523 1.00 94.25 116 ASP A CA 1
ATOM 892 C C . ASP A 1 116 ? -5.408 -7.516 -5.755 1.00 94.25 116 ASP A C 1
ATOM 894 O O . ASP A 1 116 ? -5.385 -8.131 -6.823 1.00 94.25 116 ASP A O 1
ATOM 898 N N . LYS A 1 117 ? -4.799 -6.331 -5.613 1.00 92.00 117 LYS A N 1
ATOM 899 C CA . LYS A 1 117 ? -3.965 -5.714 -6.658 1.00 92.00 117 LYS A CA 1
ATOM 900 C C . LYS A 1 117 ? -2.538 -6.266 -6.714 1.00 92.00 117 LYS A C 1
ATOM 902 O O . LYS A 1 117 ? -1.761 -5.840 -7.564 1.00 92.00 117 LYS A O 1
ATOM 907 N N . GLY A 1 118 ? -2.192 -7.212 -5.842 1.00 92.25 118 GLY A N 1
ATOM 908 C CA . GLY A 1 118 ? -0.882 -7.857 -5.813 1.00 92.25 118 GLY A CA 1
ATOM 909 C C . GLY A 1 118 ? 0.239 -6.996 -5.231 1.00 92.25 118 GLY A C 1
ATOM 910 O O . GLY A 1 118 ? 1.398 -7.372 -5.375 1.00 92.25 118 GLY A O 1
ATOM 911 N N . LEU A 1 119 ? -0.084 -5.883 -4.566 1.00 92.25 119 LEU A N 1
ATOM 912 C CA . LEU A 1 119 ? 0.907 -4.959 -4.006 1.00 92.25 119 LEU A CA 1
ATOM 913 C C . LEU A 1 119 ? 1.441 -5.431 -2.649 1.00 92.25 119 LEU A C 1
ATOM 915 O O . LEU A 1 119 ? 2.604 -5.193 -2.332 1.00 92.25 119 LEU A O 1
ATOM 919 N N . ILE A 1 120 ? 0.608 -6.120 -1.859 1.00 94.12 120 ILE A N 1
ATOM 920 C CA . ILE A 1 120 ? 0.967 -6.597 -0.513 1.00 94.12 120 ILE A CA 1
ATOM 921 C C . ILE A 1 120 ? 0.500 -8.046 -0.248 1.00 94.12 120 ILE A C 1
ATOM 923 O O . ILE A 1 120 ? -0.150 -8.678 -1.096 1.00 94.12 120 ILE A O 1
ATOM 927 N N . LYS A 1 121 ? 0.862 -8.610 0.911 1.00 89.19 121 LYS A N 1
ATOM 928 C CA . LYS A 1 121 ? 0.358 -9.884 1.453 1.00 89.19 121 LYS A CA 1
ATOM 929 C C . LYS A 1 121 ? 0.278 -9.864 2.969 1.00 89.19 121 LYS A C 1
ATOM 931 O O . LYS A 1 121 ? 1.200 -9.285 3.576 1.00 89.19 121 LYS A O 1
#

Foldseek 3Di:
DVVVVVVVVVVVVVVVPQFLWPPFDWDFDDDPFKGDIKGTAHCPPDPVPADWDDDQWKIWGHFAACVVVQVVLCVVQVHHKAFQDDPSTGMTTIMGGPDPDTSNRVSVVVSVVCVVSVGID